Protein AF-A0A9J6FC33-F1 (afdb_monomer_lite)

Radius of gyration: 32.93 Å; chains: 1; bounding box: 58×42×87 Å

Structure (mmCIF, N/CA/C/O backbone):
data_AF-A0A9J6FC33-F1
#
_entry.id   AF-A0A9J6FC33-F1
#
loop_
_atom_site.group_PDB
_atom_site.id
_atom_site.type_symbol
_atom_site.label_atom_id
_atom_site.label_alt_id
_atom_site.label_comp_id
_atom_site.label_asym_id
_atom_site.label_entity_id
_atom_site.label_seq_id
_atom_site.pdbx_PDB_ins_code
_atom_site.Cartn_x
_atom_site.Cartn_y
_atom_site.Cartn_z
_atom_site.occupancy
_atom_site.B_iso_or_equiv
_atom_site.auth_seq_id
_atom_site.auth_comp_id
_atom_site.auth_asym_id
_atom_site.auth_atom_id
_atom_site.pdbx_PDB_model_num
ATOM 1 N N . MET A 1 1 ? -6.552 -9.414 15.069 1.00 91.81 1 MET A N 1
ATOM 2 C CA . MET A 1 1 ? -7.750 -8.694 15.568 1.00 91.81 1 MET A CA 1
ATOM 3 C C . MET A 1 1 ? -8.125 -9.303 16.892 1.00 91.81 1 MET A C 1
ATOM 5 O O . MET A 1 1 ? -8.209 -10.522 16.955 1.00 91.81 1 MET A O 1
ATOM 9 N N . TYR A 1 2 ? -8.410 -8.470 17.886 1.00 96.38 2 TYR A N 1
ATOM 10 C CA . TYR A 1 2 ? -8.709 -8.922 19.238 1.00 96.38 2 TYR A CA 1
ATOM 11 C C . TYR A 1 2 ? -10.091 -8.410 19.652 1.00 96.38 2 TYR A C 1
ATOM 13 O O . TYR A 1 2 ? -10.243 -7.235 19.987 1.00 96.38 2 TYR A O 1
ATOM 21 N N . PRO A 1 3 ? -11.141 -9.252 19.567 1.00 93.62 3 PRO A N 1
ATOM 22 C CA . PRO A 1 3 ? -12.520 -8.833 19.836 1.00 93.62 3 PRO A CA 1
ATOM 23 C C . PRO A 1 3 ? -12.794 -8.379 21.278 1.00 93.62 3 PRO A C 1
ATOM 25 O O . PRO A 1 3 ? -13.845 -7.794 21.535 1.00 93.62 3 PRO A O 1
ATOM 28 N N . LYS A 1 4 ? -11.905 -8.697 22.223 1.00 95.69 4 LYS A N 1
ATOM 29 C CA . LYS A 1 4 ? -12.030 -8.402 23.661 1.00 95.69 4 LYS A CA 1
ATOM 30 C C . LYS A 1 4 ? -10.857 -7.556 24.178 1.00 95.69 4 LYS A C 1
ATOM 32 O O . LYS A 1 4 ? -10.485 -7.690 25.337 1.00 95.69 4 LYS A O 1
ATOM 37 N N . GLY A 1 5 ? -10.266 -6.747 23.304 1.00 96.69 5 GLY A N 1
ATOM 38 C CA . GLY A 1 5 ? -9.029 -6.029 23.588 1.00 96.69 5 GLY A CA 1
ATOM 39 C C . GLY A 1 5 ? -7.797 -6.927 23.490 1.00 96.69 5 GLY A C 1
ATOM 40 O O . GLY A 1 5 ? -7.909 -8.152 23.553 1.00 96.69 5 GLY A O 1
ATOM 41 N N . GLU A 1 6 ? -6.635 -6.305 23.316 1.00 96.94 6 GLU A N 1
ATOM 42 C CA . GLU A 1 6 ? -5.325 -6.963 23.414 1.00 96.94 6 GLU A CA 1
ATOM 43 C C . GLU A 1 6 ? -4.855 -7.057 24.871 1.00 96.94 6 GLU A C 1
ATOM 45 O O . GLU A 1 6 ? -4.233 -8.032 25.281 1.00 96.94 6 GLU A O 1
ATOM 50 N N . ALA A 1 7 ? -5.191 -6.049 25.675 1.00 96.62 7 ALA A N 1
ATOM 51 C CA . ALA A 1 7 ? -4.743 -5.912 27.050 1.00 96.62 7 ALA A CA 1
ATOM 52 C C . ALA A 1 7 ? -5.887 -5.474 27.974 1.00 96.62 7 ALA A C 1
ATOM 54 O O . ALA A 1 7 ? -6.977 -5.090 27.544 1.00 96.62 7 ALA A O 1
ATOM 55 N N . GLN A 1 8 ? -5.634 -5.524 29.283 1.00 97.00 8 GLN A N 1
ATOM 56 C CA . GLN A 1 8 ? -6.636 -5.209 30.305 1.00 97.00 8 GLN A CA 1
ATOM 57 C C . GLN A 1 8 ? -7.206 -3.789 30.171 1.00 97.00 8 GLN A C 1
ATOM 59 O O . GLN A 1 8 ? -8.377 -3.555 30.470 1.00 97.00 8 GLN A O 1
ATOM 64 N N . ASP A 1 9 ? -6.394 -2.841 29.714 1.00 97.44 9 ASP A N 1
ATOM 65 C CA . ASP A 1 9 ? -6.778 -1.444 29.519 1.00 97.44 9 ASP A CA 1
ATOM 66 C C . ASP A 1 9 ? -7.660 -1.226 28.273 1.00 97.44 9 ASP A C 1
ATOM 68 O O . ASP A 1 9 ? -8.330 -0.196 28.165 1.00 97.44 9 ASP A O 1
ATOM 72 N N . SER A 1 10 ? -7.670 -2.186 27.344 1.00 97.62 10 SER A N 1
ATOM 73 C CA . SER A 1 10 ? -8.429 -2.197 26.090 1.00 97.62 10 SER A CA 1
ATOM 74 C C . SER A 1 10 ? -9.550 -3.243 26.080 1.00 97.62 10 SER A C 1
ATOM 76 O O . SER A 1 10 ? -10.209 -3.411 25.057 1.00 97.62 10 SER A O 1
ATOM 78 N N . LYS A 1 11 ? -9.841 -3.886 27.220 1.00 96.94 11 LYS A N 1
ATOM 79 C CA . LYS A 1 11 ? -10.859 -4.948 27.373 1.00 96.94 11 LYS A CA 1
ATOM 80 C C . LYS A 1 11 ? -12.259 -4.583 26.851 1.00 96.94 11 LYS A C 1
ATOM 82 O O . LYS A 1 11 ? -12.992 -5.440 26.359 1.00 96.94 11 LYS A O 1
ATOM 87 N N . ASP A 1 12 ? -12.619 -3.302 26.943 1.00 97.19 12 ASP A N 1
ATOM 88 C CA . ASP A 1 12 ? -13.923 -2.765 26.530 1.00 97.19 12 ASP A CA 1
ATOM 89 C C . ASP A 1 12 ? -13.935 -2.338 25.049 1.00 97.19 12 ASP A C 1
ATOM 91 O O . ASP A 1 12 ? -14.931 -1.836 24.527 1.00 97.19 12 ASP A O 1
ATOM 95 N N . PHE A 1 13 ? -12.831 -2.572 24.340 1.00 96.38 13 PHE A N 1
ATOM 96 C CA . PHE A 1 13 ? -12.625 -2.231 22.942 1.00 96.38 13 PHE A CA 1
ATOM 97 C C . PHE A 1 13 ? -12.332 -3.485 22.116 1.00 96.38 13 PHE A C 1
ATOM 99 O O . PHE A 1 13 ? -11.980 -4.550 22.615 1.00 96.38 13 PHE A O 1
ATOM 106 N N . VAL A 1 14 ? -12.502 -3.363 20.807 1.00 95.06 14 VAL A N 1
ATOM 107 C CA . VAL A 1 14 ? -11.893 -4.274 19.846 1.00 95.06 14 VAL A CA 1
ATOM 108 C C . VAL A 1 14 ? -10.566 -3.663 19.424 1.00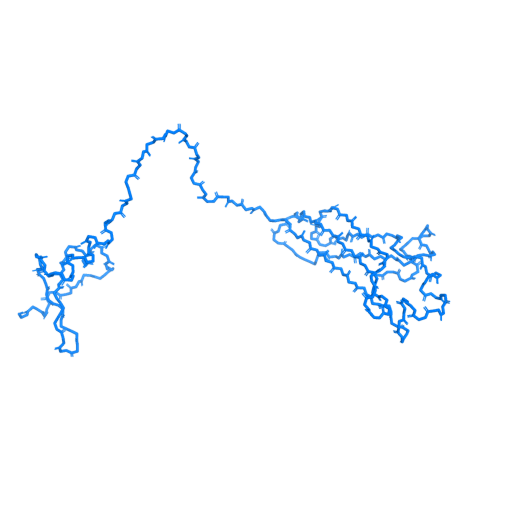 95.06 14 VAL A C 1
ATOM 110 O O . VAL A 1 14 ? -10.560 -2.517 18.978 1.00 95.06 14 VAL A O 1
ATOM 113 N N . SER A 1 15 ? -9.480 -4.430 19.488 1.00 97.38 15 SER A N 1
ATOM 114 C CA . SER A 1 15 ? -8.168 -4.016 18.977 1.00 97.38 15 SER A CA 1
ATOM 115 C C . SER A 1 15 ? -7.957 -4.526 17.553 1.00 97.38 15 SER A C 1
ATOM 117 O O . SER A 1 15 ? -8.397 -5.627 17.175 1.00 97.38 15 SER A O 1
ATOM 119 N N . LEU A 1 16 ? -7.290 -3.723 16.730 1.00 96.69 16 LEU A N 1
ATOM 120 C CA . LEU A 1 16 ? -7.054 -4.023 15.322 1.00 96.69 16 LEU A CA 1
ATOM 121 C C . LEU A 1 16 ? -5.625 -3.666 14.942 1.00 96.69 16 LEU A C 1
ATOM 123 O O . LEU A 1 16 ? -5.234 -2.515 15.082 1.00 96.69 16 LEU A O 1
ATOM 127 N N . TYR A 1 17 ? -4.910 -4.638 14.381 1.00 96.38 17 TYR A N 1
ATOM 128 C CA . TYR A 1 17 ? -3.554 -4.474 13.876 1.00 96.38 17 TYR A CA 1
ATOM 129 C C . TYR A 1 17 ? -3.441 -5.103 12.497 1.00 96.38 17 TYR A C 1
ATOM 131 O O . TYR A 1 17 ? -4.126 -6.089 12.200 1.00 96.38 17 TYR A O 1
ATOM 139 N N . LEU A 1 18 ? -2.563 -4.530 11.686 1.00 94.94 18 LEU A N 1
ATOM 140 C CA . LEU A 1 18 ? -2.058 -5.120 10.463 1.00 94.94 18 LEU A CA 1
ATOM 141 C C . LEU A 1 18 ? -0.655 -5.664 10.742 1.00 94.94 18 LEU A C 1
ATOM 143 O O . LEU A 1 18 ? 0.136 -5.005 11.414 1.00 94.94 18 LEU A O 1
ATOM 147 N N . VAL A 1 19 ? -0.366 -6.858 10.231 1.00 94.75 19 VAL A N 1
ATOM 148 C CA . VAL A 1 19 ? 0.953 -7.489 10.331 1.00 94.75 19 VAL A CA 1
ATOM 149 C C . VAL A 1 19 ? 1.590 -7.481 8.951 1.00 94.75 19 VAL A C 1
ATOM 151 O O . VAL A 1 19 ? 0.962 -7.926 7.986 1.00 94.75 19 VAL A O 1
ATOM 154 N N . LEU A 1 20 ? 2.826 -6.997 8.852 1.00 94.75 20 LEU A N 1
ATOM 155 C CA . LEU A 1 20 ? 3.603 -7.125 7.625 1.00 94.75 20 LEU A CA 1
ATOM 156 C C . LEU A 1 20 ? 4.236 -8.518 7.591 1.00 94.75 20 LEU A C 1
ATOM 158 O O . LEU A 1 20 ? 5.175 -8.794 8.328 1.00 94.75 20 LEU A O 1
ATOM 162 N N . VAL A 1 21 ? 3.710 -9.407 6.748 1.00 94.38 21 VAL A N 1
ATOM 163 C CA . VAL A 1 21 ? 4.157 -10.812 6.685 1.00 94.38 21 VAL A CA 1
ATOM 164 C C . VAL A 1 21 ? 5.580 -10.939 6.131 1.00 94.38 21 VAL A C 1
ATOM 166 O O . VAL A 1 21 ? 6.346 -11.775 6.597 1.00 94.38 21 VAL A O 1
ATOM 169 N N . GLY A 1 22 ? 5.948 -10.099 5.165 1.00 90.62 22 GLY A N 1
ATOM 170 C CA . GLY A 1 22 ? 7.280 -10.083 4.571 1.00 90.62 22 GLY A CA 1
ATOM 171 C C . GLY A 1 22 ? 7.482 -8.858 3.686 1.00 90.62 22 GLY A C 1
ATOM 172 O O . GLY A 1 22 ? 6.515 -8.280 3.187 1.00 90.62 22 GLY A O 1
ATOM 173 N N . SER A 1 23 ? 8.737 -8.449 3.534 1.00 88.81 23 SER A N 1
ATOM 174 C CA . SER A 1 23 ? 9.179 -7.340 2.689 1.00 88.81 23 SER A CA 1
ATOM 175 C C . SER A 1 23 ? 10.680 -7.491 2.443 1.00 88.81 23 SER A C 1
ATOM 177 O O . SER A 1 23 ? 11.398 -7.938 3.334 1.00 88.81 23 SER A O 1
ATOM 179 N N . ASP A 1 24 ? 11.144 -7.090 1.259 1.00 89.44 24 ASP A N 1
ATOM 180 C CA . ASP A 1 24 ? 12.577 -7.026 0.928 1.00 89.44 24 ASP A CA 1
ATOM 181 C C . ASP A 1 24 ? 13.270 -5.808 1.568 1.00 89.44 24 ASP A C 1
ATOM 183 O O . ASP A 1 24 ? 14.487 -5.653 1.490 1.00 89.44 24 ASP A O 1
ATOM 187 N N . LYS A 1 25 ? 12.486 -4.918 2.185 1.00 88.12 25 LYS A N 1
ATOM 188 C CA . LYS A 1 25 ? 12.952 -3.781 2.982 1.00 88.12 25 LYS A CA 1
ATOM 189 C C . LYS A 1 25 ? 12.825 -4.084 4.473 1.00 88.12 25 LYS A C 1
ATOM 191 O O . LYS A 1 25 ? 11.786 -4.602 4.890 1.00 88.12 25 LYS A O 1
ATOM 196 N N . ASP A 1 26 ? 13.810 -3.641 5.256 1.00 90.94 26 ASP A N 1
ATOM 197 C CA . ASP A 1 26 ? 13.769 -3.623 6.733 1.00 90.94 26 ASP A CA 1
ATOM 198 C C . ASP A 1 26 ? 12.563 -2.819 7.256 1.00 90.94 26 ASP A C 1
ATOM 200 O O . ASP A 1 26 ? 11.916 -3.145 8.250 1.00 90.94 26 ASP A O 1
ATOM 204 N N . ASP A 1 27 ? 12.355 -1.719 6.542 1.00 93.12 27 ASP A N 1
ATOM 205 C CA . ASP A 1 27 ? 11.486 -0.572 6.699 1.00 93.12 27 ASP A CA 1
ATOM 206 C C . ASP A 1 27 ? 10.391 -0.328 5.657 1.00 93.12 27 ASP A C 1
ATOM 208 O O . ASP A 1 27 ? 10.742 -0.140 4.490 1.00 93.12 27 ASP A O 1
ATOM 212 N N . VAL A 1 28 ? 9.102 -0.239 6.002 1.00 94.00 28 VAL A N 1
ATOM 213 C CA . VAL A 1 28 ? 8.090 0.294 5.065 1.00 94.00 28 VAL A CA 1
ATOM 214 C C . VAL A 1 28 ? 7.339 1.476 5.685 1.00 94.00 28 VAL A C 1
ATOM 216 O O . VAL A 1 28 ? 6.295 1.283 6.325 1.00 94.00 28 VAL A O 1
ATOM 219 N N . PRO A 1 29 ? 7.828 2.719 5.494 1.00 95.19 29 PRO A N 1
ATOM 220 C CA . PRO A 1 29 ? 7.083 3.919 5.853 1.00 95.19 29 PRO A CA 1
ATOM 221 C C . PRO A 1 29 ? 5.734 3.915 5.138 1.00 95.19 29 PRO A C 1
ATOM 223 O O . PRO A 1 29 ? 5.666 3.699 3.929 1.00 95.19 29 PRO A O 1
ATOM 226 N N . SER A 1 30 ? 4.653 4.117 5.880 1.00 95.56 30 SER A N 1
ATOM 227 C CA . SER A 1 30 ? 3.298 4.007 5.353 1.00 95.56 30 SER A CA 1
ATOM 228 C C . SER A 1 30 ? 2.324 4.950 6.048 1.00 95.56 30 SER A C 1
ATOM 230 O O . SER A 1 30 ? 2.432 5.208 7.246 1.00 95.56 30 SER A O 1
ATOM 232 N N . GLU A 1 31 ? 1.305 5.383 5.315 1.00 96.94 31 GLU A N 1
ATOM 233 C CA . GLU A 1 31 ? 0.070 5.908 5.893 1.00 96.94 31 GLU A CA 1
ATOM 234 C C . GLU A 1 31 ? -0.925 4.749 6.030 1.00 96.94 31 GLU A C 1
ATOM 236 O O . GLU A 1 31 ? -1.251 4.062 5.055 1.00 96.94 31 GLU A O 1
ATOM 241 N N . PHE A 1 32 ? -1.397 4.506 7.249 1.00 96.38 32 PHE A N 1
ATOM 242 C CA . PHE A 1 32 ? -2.361 3.461 7.555 1.00 96.38 32 PHE A CA 1
ATOM 243 C C . PHE A 1 32 ? -3.670 4.071 8.032 1.00 96.38 32 PHE A C 1
ATOM 245 O O . PHE A 1 32 ? -3.724 4.732 9.066 1.00 96.38 32 PHE A O 1
ATOM 252 N N . LYS A 1 33 ? -4.745 3.787 7.301 1.00 97.00 33 LYS A N 1
ATOM 253 C CA . LYS A 1 33 ? -6.103 4.214 7.618 1.00 97.00 33 LYS A CA 1
ATOM 254 C C . LYS A 1 33 ? -7.000 3.005 7.773 1.00 97.00 33 LYS A C 1
ATOM 256 O O . LYS A 1 33 ? -7.007 2.136 6.904 1.00 97.00 33 LYS A O 1
ATOM 261 N N . CYS A 1 34 ? -7.833 2.969 8.802 1.00 96.44 34 CYS A N 1
ATOM 262 C CA . CYS A 1 34 ? -8.894 1.978 8.879 1.00 96.44 34 CYS A CA 1
ATOM 263 C C . CYS A 1 34 ? -10.218 2.564 9.369 1.00 96.44 34 CYS A C 1
ATOM 265 O O . CYS A 1 34 ? -10.257 3.491 10.175 1.00 96.44 34 CYS A O 1
ATOM 267 N N . VAL A 1 35 ? -11.314 2.031 8.829 1.00 94.81 35 VAL A N 1
ATOM 268 C CA . VAL A 1 35 ? -12.685 2.479 9.087 1.00 94.81 35 VAL A CA 1
ATOM 269 C C . VAL A 1 35 ? -13.603 1.286 9.329 1.00 94.81 35 VAL A C 1
ATOM 271 O O . VAL A 1 35 ? -13.356 0.180 8.838 1.00 94.81 35 VAL A O 1
ATOM 274 N N . VAL A 1 36 ? -14.702 1.523 10.039 1.00 93.56 36 VAL A N 1
ATOM 275 C CA . VAL A 1 36 ? -15.830 0.590 10.124 1.00 93.56 36 VAL A CA 1
ATOM 276 C C . VAL A 1 36 ? -16.876 0.979 9.088 1.00 93.56 36 VAL A C 1
ATOM 278 O O . VAL A 1 36 ? -17.276 2.144 9.007 1.00 93.56 36 VAL A O 1
ATOM 281 N N . LEU A 1 37 ? -17.305 -0.001 8.296 1.00 91.50 37 LEU A N 1
ATOM 282 C CA . LEU A 1 37 ? -18.393 0.136 7.339 1.00 91.50 37 LEU A CA 1
ATOM 283 C C . LEU A 1 3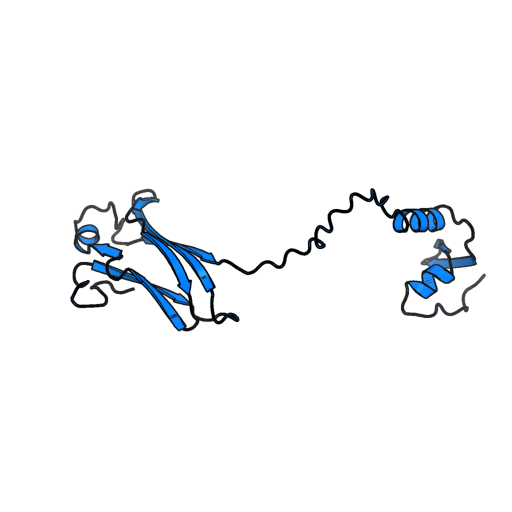7 ? -19.692 -0.316 7.999 1.00 91.50 37 LEU A C 1
ATOM 285 O O . LEU A 1 37 ? -19.841 -1.484 8.350 1.00 91.50 37 LEU A O 1
ATOM 289 N N . GLY A 1 38 ? -20.598 0.638 8.172 1.00 86.50 38 GLY A N 1
ATOM 290 C CA . GLY A 1 38 ? -21.958 0.403 8.622 1.00 86.50 38 GLY A CA 1
ATOM 291 C C . GLY A 1 38 ? -22.928 0.144 7.472 1.00 86.50 38 GLY A C 1
ATOM 292 O O . GLY A 1 38 ? -22.531 -0.105 6.330 1.00 86.50 38 GLY A O 1
ATOM 293 N N . GLU A 1 39 ? -24.216 0.257 7.778 1.00 84.94 39 GLU A N 1
ATOM 294 C CA . GLU A 1 39 ? -25.298 0.137 6.799 1.00 84.94 39 GLU A CA 1
ATOM 295 C C . GLU A 1 39 ? -25.128 1.122 5.625 1.00 84.94 39 GLU A C 1
ATOM 297 O O . GLU A 1 39 ? -24.608 2.233 5.788 1.00 84.94 39 GLU A O 1
ATOM 302 N N . ALA A 1 40 ? -25.508 0.685 4.420 1.00 83.19 40 ALA A N 1
ATOM 303 C CA . ALA A 1 40 ? -25.362 1.433 3.166 1.00 83.19 40 ALA A CA 1
ATOM 304 C C . ALA A 1 40 ? -23.928 1.941 2.872 1.00 83.19 40 ALA A C 1
ATOM 306 O O . ALA A 1 40 ? -23.734 2.884 2.108 1.00 83.19 40 ALA A O 1
ATOM 307 N N . GLY A 1 41 ? -22.901 1.330 3.479 1.00 83.00 41 GLY A N 1
ATOM 308 C CA . GLY A 1 41 ? -21.501 1.718 3.286 1.00 83.00 41 GLY A CA 1
ATOM 309 C C . GLY A 1 41 ? -21.082 2.975 4.055 1.00 83.00 41 GLY A C 1
ATOM 310 O O . GLY A 1 41 ? -20.003 3.520 3.800 1.00 83.00 41 GLY A O 1
ATOM 311 N N . ARG A 1 42 ? -21.896 3.439 5.012 1.00 87.19 42 ARG A N 1
ATOM 312 C CA . ARG A 1 42 ? -21.564 4.589 5.859 1.00 87.19 42 ARG A CA 1
ATOM 313 C C . ARG A 1 42 ? -20.278 4.316 6.641 1.00 87.19 42 ARG A C 1
ATOM 315 O O . ARG A 1 42 ? -20.196 3.374 7.427 1.00 87.19 42 ARG A O 1
ATOM 322 N N . LYS A 1 43 ? -19.273 5.170 6.450 1.00 91.12 43 LYS A N 1
ATOM 323 C CA . LYS A 1 43 ? -17.978 5.059 7.133 1.00 91.12 43 LYS A CA 1
ATOM 324 C C . LYS A 1 43 ? -18.059 5.673 8.526 1.00 91.12 43 LYS A C 1
ATOM 326 O O . LYS A 1 43 ? -18.521 6.799 8.687 1.00 91.12 43 LYS A O 1
ATOM 331 N N . THR A 1 44 ? -17.566 4.955 9.524 1.00 90.12 44 THR A N 1
ATOM 332 C CA . THR A 1 44 ? -17.419 5.437 10.901 1.00 90.12 44 THR A CA 1
ATOM 333 C C . THR A 1 44 ? -16.083 5.008 11.478 1.00 90.12 44 THR A C 1
ATOM 335 O O . THR A 1 44 ? -15.383 4.194 10.875 1.00 90.12 44 THR A O 1
ATOM 338 N N . ASN A 1 45 ? -15.746 5.541 12.657 1.00 91.69 45 ASN A N 1
ATOM 339 C CA . ASN A 1 45 ? -14.576 5.117 13.420 1.00 91.69 45 ASN A CA 1
ATOM 340 C C . ASN A 1 45 ? -13.300 5.143 12.562 1.00 91.69 45 ASN A C 1
ATOM 342 O O . ASN A 1 45 ? -12.625 4.132 12.365 1.00 91.69 45 ASN A O 1
ATOM 346 N N . VAL A 1 46 ? -13.068 6.307 11.959 1.00 94.75 46 VAL A N 1
ATOM 347 C CA . VAL A 1 46 ? -11.966 6.543 11.036 1.00 94.75 46 VAL A CA 1
ATOM 348 C C . VAL A 1 46 ? -10.722 6.827 11.859 1.00 94.75 46 VAL A C 1
ATOM 350 O O . VAL A 1 46 ? -10.636 7.881 12.482 1.00 94.75 46 VAL A O 1
ATOM 353 N N . LEU A 1 47 ? -9.782 5.888 11.862 1.00 96.69 47 LEU A N 1
ATOM 354 C CA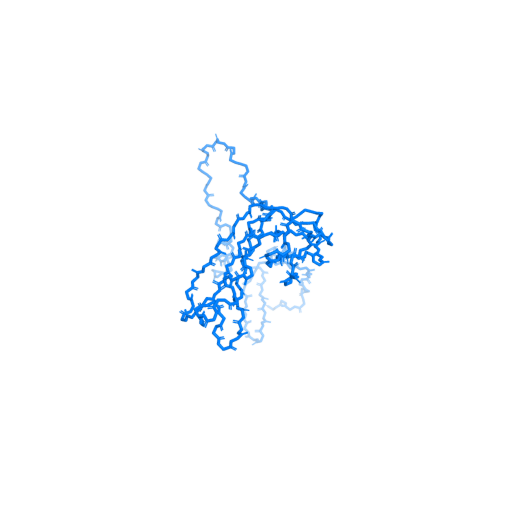 . LEU A 1 47 ? -8.467 6.070 12.462 1.00 96.69 47 LEU A CA 1
ATOM 355 C C . LEU A 1 47 ? -7.411 6.053 11.367 1.00 96.69 47 LEU A C 1
ATOM 357 O O . LEU A 1 47 ? -7.496 5.269 10.420 1.00 96.69 47 LEU A O 1
ATOM 361 N N . GLU A 1 48 ? -6.440 6.944 11.495 1.00 96.88 48 GLU A N 1
ATOM 362 C CA . GLU A 1 48 ? -5.374 7.145 10.526 1.00 96.88 48 GLU A CA 1
ATOM 363 C C . GLU A 1 48 ? -4.085 7.473 11.268 1.00 96.88 48 GLU A C 1
ATOM 365 O O . GLU A 1 48 ? -4.103 8.215 12.252 1.00 96.88 48 GLU A O 1
ATOM 370 N N . ALA 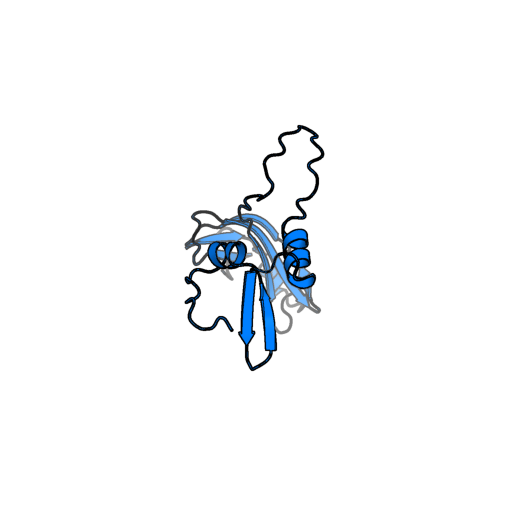A 1 49 ? -2.981 6.881 10.831 1.00 96.88 49 ALA A N 1
ATOM 371 C CA . ALA A 1 49 ? -1.672 7.115 11.407 1.00 96.88 49 ALA A CA 1
ATOM 372 C C . ALA A 1 49 ? -0.584 6.929 10.350 1.00 96.88 49 ALA A C 1
ATOM 374 O O . ALA A 1 49 ? -0.636 6.008 9.534 1.00 96.88 49 ALA A O 1
ATOM 375 N N . ASN A 1 50 ? 0.442 7.771 10.429 1.00 96.31 50 ASN A N 1
ATOM 376 C CA . ASN A 1 50 ? 1.715 7.480 9.789 1.00 96.31 50 ASN A CA 1
ATOM 377 C C . ASN A 1 50 ? 2.467 6.464 10.647 1.00 96.31 50 ASN A C 1
ATOM 379 O O . ASN A 1 50 ? 2.516 6.584 11.872 1.00 96.31 50 ASN A O 1
ATOM 383 N N . CYS A 1 51 ? 3.038 5.457 10.005 1.00 94.38 51 CYS A N 1
ATOM 384 C CA . CYS A 1 51 ? 3.694 4.344 10.668 1.00 94.38 51 CYS A CA 1
ATOM 385 C C . CYS A 1 51 ? 4.845 3.807 9.819 1.00 94.38 51 CYS A C 1
ATOM 387 O O . CYS A 1 51 ? 5.007 4.162 8.652 1.00 94.38 51 CYS A O 1
ATOM 389 N N . ARG A 1 52 ? 5.661 2.948 10.421 1.00 95.00 52 ARG A N 1
ATOM 390 C CA . ARG A 1 52 ? 6.659 2.141 9.721 1.00 95.00 52 ARG A CA 1
ATOM 391 C C . ARG A 1 52 ? 6.326 0.690 10.004 1.00 95.00 52 ARG A C 1
ATOM 393 O O . ARG A 1 52 ? 6.343 0.273 11.161 1.00 95.00 52 ARG A O 1
ATOM 400 N N . PHE A 1 53 ? 5.971 -0.053 8.965 1.00 95.12 53 PHE A N 1
ATOM 401 C CA . PHE A 1 53 ? 5.804 -1.493 9.083 1.00 95.12 53 PHE A CA 1
ATOM 402 C C . PHE A 1 53 ? 7.167 -2.162 8.957 1.00 95.12 53 PHE A C 1
ATOM 404 O O . PHE A 1 53 ? 7.902 -1.885 8.013 1.00 95.12 53 PHE A O 1
ATOM 411 N N . VAL A 1 54 ? 7.475 -3.051 9.896 1.00 94.81 54 VAL A N 1
ATOM 412 C CA . VAL A 1 54 ? 8.670 -3.903 9.865 1.00 94.81 54 VAL A CA 1
ATOM 413 C C . VAL A 1 54 ? 8.247 -5.349 9.594 1.00 94.81 54 VAL A C 1
ATOM 415 O O . VAL A 1 54 ? 7.172 -5.743 10.063 1.00 94.81 54 VAL A O 1
ATOM 418 N N . PRO A 1 55 ? 9.021 -6.151 8.840 1.00 94.81 55 PRO A N 1
ATOM 419 C CA . PRO A 1 55 ? 8.708 -7.560 8.609 1.00 94.81 55 PRO A CA 1
ATOM 420 C C . PRO A 1 55 ? 8.483 -8.322 9.923 1.00 94.81 55 PRO A C 1
ATOM 422 O O . PRO A 1 55 ? 9.268 -8.214 10.862 1.00 94.81 55 PRO A O 1
ATOM 425 N N . GLY A 1 56 ? 7.381 -9.068 10.014 1.00 93.62 56 GLY A N 1
ATOM 426 C CA . GLY A 1 56 ? 6.944 -9.767 11.227 1.00 93.62 56 GLY A CA 1
ATOM 427 C C . GLY A 1 56 ? 6.328 -8.868 12.308 1.00 93.62 56 GLY A C 1
ATOM 428 O O . GLY A 1 56 ? 5.755 -9.378 13.269 1.00 93.62 56 GLY A O 1
ATOM 429 N N . GLY A 1 57 ? 6.404 -7.543 12.159 1.00 93.88 57 GLY A N 1
ATOM 430 C CA . GLY A 1 57 ? 5.841 -6.570 13.087 1.00 93.88 57 GLY A CA 1
ATOM 431 C C . GLY A 1 57 ? 4.358 -6.295 12.853 1.00 93.88 57 GLY A C 1
ATOM 432 O O . GLY A 1 57 ? 3.830 -6.448 11.747 1.00 93.88 57 GLY A O 1
ATOM 433 N N . ALA A 1 58 ? 3.694 -5.835 13.914 1.00 94.62 58 ALA A N 1
ATOM 434 C CA . ALA A 1 58 ? 2.301 -5.415 13.899 1.00 94.62 58 ALA A CA 1
ATOM 435 C C . ALA A 1 58 ? 2.188 -3.913 14.188 1.00 94.62 58 ALA A C 1
ATOM 437 O O . ALA A 1 58 ? 2.849 -3.400 15.088 1.00 94.62 58 ALA A O 1
ATOM 438 N N . PHE A 1 59 ? 1.310 -3.218 13.467 1.00 96.62 59 PHE A N 1
ATOM 439 C CA . PHE A 1 59 ? 0.934 -1.838 13.775 1.00 96.62 59 PHE A CA 1
ATOM 440 C C . PHE A 1 59 ? -0.585 -1.686 13.731 1.00 96.62 59 PHE A C 1
ATOM 442 O O . PHE A 1 59 ? -1.262 -2.289 12.893 1.00 96.62 59 PHE A O 1
ATOM 449 N N . GLY A 1 60 ? -1.143 -0.904 14.653 1.00 96.50 60 GLY A N 1
ATOM 450 C CA . GLY A 1 60 ? -2.583 -0.811 14.824 1.00 96.50 60 GLY A CA 1
ATOM 451 C C . GLY A 1 60 ? -3.011 0.001 16.031 1.00 96.50 60 GLY A C 1
ATOM 452 O O . GLY A 1 60 ? -2.265 0.838 16.529 1.00 96.50 60 GLY A O 1
ATOM 453 N N . TRP A 1 61 ? -4.234 -0.255 16.483 1.00 97.38 61 TRP A N 1
ATOM 454 C CA . TRP A 1 61 ? -4.857 0.454 17.590 1.00 97.38 61 TRP A CA 1
ATOM 455 C C . TRP A 1 61 ? -5.404 -0.531 18.619 1.00 97.38 61 TRP A C 1
ATOM 457 O O . TRP A 1 61 ? -6.326 -1.303 18.327 1.00 97.38 61 TRP A O 1
ATOM 467 N N . ASP A 1 62 ? -4.897 -0.423 19.845 1.00 97.12 62 ASP A N 1
ATOM 468 C CA . ASP A 1 62 ? -5.374 -1.161 21.020 1.00 97.12 62 ASP A CA 1
ATOM 469 C C . ASP A 1 62 ? -6.857 -0.864 21.276 1.00 97.12 62 ASP A C 1
ATOM 471 O O . ASP A 1 62 ? -7.646 -1.744 21.611 1.00 97.12 62 ASP A O 1
ATOM 475 N N . LYS A 1 63 ? -7.270 0.383 21.041 1.00 97.19 63 LYS A N 1
ATOM 476 C CA . LYS A 1 63 ? -8.638 0.873 21.247 1.00 97.19 63 LYS A CA 1
ATOM 477 C C . LYS A 1 63 ? -9.264 1.301 19.923 1.00 97.19 63 LYS A C 1
ATOM 479 O O . LYS A 1 63 ? -9.652 2.453 19.767 1.00 97.19 63 LYS A O 1
ATOM 484 N N . PHE A 1 64 ? -9.339 0.382 18.952 1.00 96.00 64 PHE A N 1
ATOM 485 C CA . PHE A 1 64 ? -9.869 0.700 17.622 1.00 96.00 64 PHE A CA 1
ATOM 486 C C . PHE A 1 64 ? -11.340 1.130 17.692 1.00 96.00 64 PHE A C 1
ATOM 488 O O . PHE A 1 64 ? -11.657 2.213 17.227 1.00 96.00 64 PHE A O 1
ATOM 495 N N . ILE A 1 65 ? -12.238 0.337 18.287 1.00 94.00 65 ILE A N 1
ATOM 496 C CA . ILE A 1 65 ? -13.655 0.712 18.474 1.00 94.00 65 ILE A CA 1
ATOM 497 C C . ILE A 1 65 ? -14.187 0.144 19.791 1.00 94.00 65 ILE A C 1
ATOM 499 O O . ILE A 1 65 ? -13.845 -0.982 20.151 1.00 94.00 65 ILE A O 1
ATOM 503 N N . GLN A 1 66 ? -15.023 0.900 20.507 1.00 94.19 66 GLN A N 1
ATOM 504 C CA . GLN A 1 66 ? -15.708 0.400 21.704 1.00 94.19 66 GLN A CA 1
ATOM 505 C C . GLN A 1 66 ? -16.607 -0.790 21.360 1.00 94.19 66 GLN A C 1
ATOM 507 O O . GLN A 1 66 ? -17.316 -0.772 20.352 1.00 94.19 66 GLN A O 1
ATOM 512 N N . ARG A 1 67 ? -16.588 -1.819 22.209 1.00 92.62 67 ARG A N 1
ATOM 513 C CA . ARG A 1 67 ? -17.402 -3.028 22.031 1.00 92.62 67 ARG A CA 1
ATOM 514 C C . ARG A 1 67 ? -18.890 -2.740 22.143 1.00 92.62 67 ARG A C 1
ATOM 516 O O . ARG A 1 67 ? -19.642 -3.295 21.356 1.00 92.62 67 ARG A O 1
ATOM 523 N N . GLU A 1 68 ? -19.284 -1.877 23.075 1.00 90.69 68 GLU A N 1
ATOM 524 C CA . GLU A 1 68 ? -20.673 -1.439 23.261 1.00 90.69 68 GLU A CA 1
ATOM 525 C C . GLU A 1 68 ? -21.269 -0.960 21.931 1.00 90.69 68 GLU A C 1
ATOM 527 O O . GLU A 1 68 ? -22.203 -1.570 21.437 1.00 90.69 68 GLU A O 1
ATOM 532 N N . ARG A 1 69 ? -20.571 -0.076 21.208 1.00 88.44 69 ARG A N 1
ATOM 533 C CA . ARG A 1 69 ? -20.996 0.410 19.879 1.00 88.44 69 ARG A CA 1
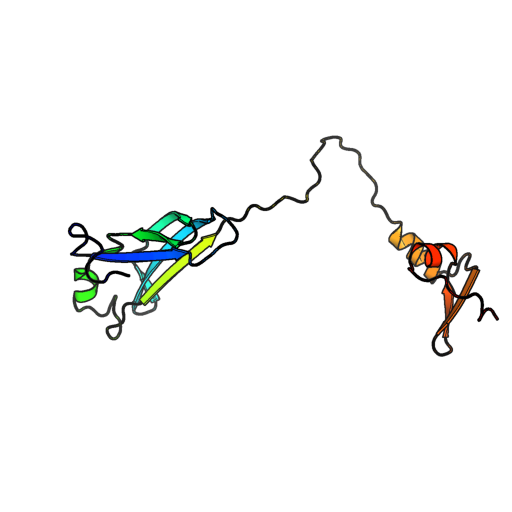ATOM 534 C C . ARG A 1 69 ? -21.251 -0.679 18.831 1.00 88.44 69 ARG A C 1
ATOM 536 O O . ARG A 1 69 ? -21.976 -0.442 17.874 1.00 88.44 69 ARG A O 1
ATOM 543 N N . ILE A 1 70 ? -20.608 -1.841 18.944 1.00 87.00 70 ILE A N 1
ATOM 544 C CA . ILE A 1 70 ? -20.834 -2.992 18.049 1.00 87.00 70 ILE A CA 1
ATOM 545 C C . ILE A 1 70 ? -22.053 -3.808 18.514 1.00 87.00 70 ILE A C 1
ATOM 547 O O . ILE A 1 70 ? -22.717 -4.448 17.700 1.00 87.00 70 ILE A O 1
ATOM 551 N N . LEU A 1 71 ? -22.303 -3.817 19.824 1.00 82.25 71 LEU A N 1
ATOM 552 C CA . LEU A 1 71 ? -23.284 -4.639 20.527 1.00 82.25 71 LEU A CA 1
ATOM 553 C C . LEU A 1 71 ? -24.603 -3.912 20.827 1.00 82.25 71 LEU A C 1
ATOM 555 O O . LEU A 1 71 ? -25.557 -4.588 21.197 1.00 82.25 71 LEU A O 1
ATOM 559 N N . ASP A 1 72 ? -24.676 -2.592 20.628 1.00 76.19 72 ASP A N 1
ATOM 560 C CA . ASP A 1 72 ? -25.820 -1.711 20.936 1.00 76.19 72 ASP A CA 1
ATOM 561 C C . ASP A 1 72 ? -27.134 -2.062 20.204 1.00 76.19 72 ASP A C 1
ATOM 563 O O . ASP A 1 72 ? -28.147 -1.383 20.365 1.00 76.19 72 ASP A O 1
ATOM 567 N N . GLY A 1 73 ? -27.159 -3.136 19.409 1.00 60.72 73 GLY A N 1
ATOM 568 C CA . GLY A 1 73 ? -28.373 -3.728 18.834 1.00 60.72 73 GLY A CA 1
ATOM 569 C C . GLY A 1 73 ? -28.994 -2.933 17.685 1.00 60.72 73 GLY A C 1
ATOM 570 O O . GLY A 1 73 ? -29.939 -3.391 17.052 1.00 60.72 73 GLY A O 1
ATOM 571 N N . ASN A 1 74 ? -28.455 -1.758 17.378 1.00 65.19 74 ASN A N 1
ATOM 572 C CA . ASN A 1 74 ? -28.761 -0.987 16.189 1.00 65.19 74 ASN A CA 1
ATOM 573 C C . ASN A 1 74 ? -27.856 -1.478 15.047 1.00 65.19 74 ASN A C 1
ATOM 575 O O . ASN A 1 74 ? -26.665 -1.169 15.019 1.00 65.19 74 ASN A O 1
ATOM 579 N N . ASP A 1 75 ? -28.434 -2.189 14.069 1.00 65.62 75 ASP A N 1
ATOM 580 C CA . ASP A 1 75 ? -27.784 -2.779 12.870 1.00 65.62 75 ASP A CA 1
ATOM 581 C C . ASP A 1 75 ? -26.892 -1.809 12.052 1.00 65.62 75 ASP A C 1
ATOM 583 O O . ASP A 1 75 ? -26.206 -2.194 11.108 1.00 65.62 75 ASP A O 1
ATOM 587 N N . SER A 1 76 ? -26.838 -0.538 12.445 1.00 79.88 76 SER A N 1
ATOM 588 C CA . SER A 1 76 ? -26.051 0.547 11.872 1.00 79.88 76 SER A CA 1
ATOM 589 C C . SER A 1 76 ? -24.551 0.272 11.693 1.00 79.88 76 SER A C 1
ATOM 591 O O . SER A 1 76 ? -23.952 0.891 10.809 1.00 79.88 76 SER A O 1
ATOM 593 N N . LEU A 1 77 ? -23.925 -0.584 12.515 1.00 84.62 77 LEU A N 1
ATOM 594 C CA . LEU A 1 77 ? -22.495 -0.954 12.434 1.00 84.62 77 LEU A CA 1
ATOM 595 C C . LEU A 1 77 ? -22.257 -2.443 12.169 1.00 84.62 77 LEU A C 1
ATOM 597 O O . LEU A 1 77 ? -21.171 -2.824 11.727 1.00 84.62 77 LEU A O 1
ATOM 601 N N . THR A 1 78 ? -23.268 -3.267 12.413 1.00 85.06 78 THR A N 1
ATOM 602 C CA . THR A 1 78 ? -23.247 -4.714 12.208 1.00 85.06 78 THR A CA 1
ATOM 603 C C . THR A 1 78 ? -24.444 -5.171 11.371 1.00 85.06 78 THR A C 1
ATOM 605 O O . THR A 1 78 ? -25.203 -6.021 11.834 1.00 85.06 78 THR A O 1
ATOM 608 N N . PRO A 1 79 ? -24.620 -4.682 10.123 1.00 80.94 79 PRO A N 1
ATOM 609 C CA . PRO A 1 79 ? -25.708 -5.153 9.272 1.00 80.94 79 PRO A CA 1
ATOM 610 C C . PRO A 1 79 ? -25.662 -6.678 9.155 1.00 80.94 79 PRO A C 1
ATOM 612 O O . PRO A 1 79 ? -24.620 -7.250 8.816 1.00 80.94 79 PRO A O 1
ATOM 615 N N . HIS A 1 80 ? -26.772 -7.344 9.475 1.00 81.69 80 HIS A N 1
ATOM 616 C CA . HIS A 1 80 ? -26.868 -8.810 9.509 1.00 81.69 80 HIS A CA 1
ATOM 617 C C . HIS A 1 80 ? -25.867 -9.483 10.471 1.00 81.69 80 HIS A C 1
ATOM 619 O O . HIS A 1 80 ? -25.363 -10.573 10.196 1.00 81.69 80 HIS A O 1
ATOM 625 N N . GLY A 1 81 ? -25.520 -8.823 11.581 1.00 82.44 81 GLY A N 1
ATOM 626 C CA . GLY A 1 81 ? -24.576 -9.334 12.579 1.00 82.44 81 GLY A CA 1
ATOM 627 C C . GLY A 1 81 ? -23.110 -9.338 12.127 1.00 82.44 81 GLY A C 1
ATOM 628 O O . GLY A 1 81 ? -22.260 -9.920 12.803 1.00 82.44 81 GLY A O 1
ATOM 629 N N . LYS A 1 82 ? -22.779 -8.698 10.996 1.00 87.06 82 LYS A N 1
ATOM 630 C CA . LYS A 1 82 ? -21.420 -8.675 10.441 1.00 87.06 82 LYS A CA 1
ATOM 631 C C . LYS A 1 82 ? -20.757 -7.316 10.628 1.00 87.06 82 LYS A C 1
ATOM 633 O O . LYS A 1 82 ? -21.134 -6.333 9.998 1.00 87.06 82 LYS A O 1
ATOM 638 N N . LEU A 1 83 ? -19.676 -7.282 11.405 1.00 89.00 83 LEU A N 1
ATOM 639 C CA . LEU A 1 83 ? -18.790 -6.121 11.460 1.00 89.00 83 LEU A CA 1
ATOM 640 C C . LEU A 1 83 ? -17.890 -6.094 10.219 1.00 89.00 83 LEU A C 1
ATOM 642 O O . LEU A 1 83 ? -17.026 -6.958 10.054 1.00 89.00 83 LEU A O 1
ATOM 646 N N . THR A 1 84 ? -18.050 -5.082 9.368 1.00 91.44 84 THR A N 1
ATOM 647 C CA . THR A 1 84 ? -17.210 -4.911 8.175 1.00 91.44 84 THR A CA 1
ATOM 648 C C . THR A 1 84 ? -16.188 -3.803 8.400 1.00 91.44 84 THR A C 1
ATOM 650 O O . THR A 1 84 ? -16.522 -2.706 8.846 1.00 91.44 84 THR A O 1
ATOM 653 N N . ARG A 1 85 ? -14.917 -4.078 8.089 1.00 91.81 85 ARG A N 1
ATOM 654 C CA . ARG A 1 85 ? -13.817 -3.116 8.228 1.00 91.81 85 ARG A CA 1
ATOM 655 C C . ARG A 1 85 ? -13.140 -2.894 6.894 1.00 91.81 85 ARG A C 1
ATOM 657 O O . ARG A 1 85 ? -12.945 -3.840 6.138 1.00 91.81 85 ARG A O 1
ATOM 664 N N . PHE A 1 86 ? -12.775 -1.650 6.628 1.00 94.31 86 PHE A N 1
ATOM 665 C CA . PHE A 1 86 ? -12.029 -1.282 5.438 1.00 94.31 86 PHE A CA 1
ATOM 666 C C . PHE A 1 86 ? -10.755 -0.574 5.861 1.00 94.31 86 PHE A C 1
ATOM 668 O O . PHE A 1 86 ? -10.807 0.488 6.481 1.00 94.31 86 PHE A O 1
ATOM 675 N N . CYS A 1 87 ? -9.622 -1.170 5.520 1.00 95.38 87 CYS A N 1
ATOM 676 C CA . CYS A 1 87 ? -8.321 -0.606 5.802 1.00 95.38 87 CYS A CA 1
ATOM 677 C C . CYS A 1 87 ? -7.610 -0.268 4.485 1.00 95.38 87 CYS A C 1
ATOM 679 O O . CYS A 1 87 ? -7.613 -1.065 3.549 1.00 95.38 87 CYS A O 1
ATOM 681 N N . LYS A 1 88 ? -6.998 0.914 4.422 1.00 95.94 88 LYS A N 1
ATOM 682 C CA . LYS A 1 88 ? -6.165 1.387 3.319 1.00 95.94 88 LYS A CA 1
ATOM 683 C C . LYS A 1 88 ? -4.750 1.598 3.847 1.00 95.94 88 LYS A C 1
ATOM 685 O O . LYS A 1 88 ? -4.571 2.235 4.881 1.00 95.94 88 LYS A O 1
ATOM 690 N N . VAL A 1 89 ? -3.770 1.077 3.120 1.00 95.62 89 VAL A N 1
ATOM 691 C CA . VAL A 1 89 ? -2.346 1.272 3.397 1.00 95.62 89 VAL A CA 1
ATOM 692 C C . VAL A 1 89 ? -1.733 1.929 2.170 1.00 95.62 89 VAL A C 1
ATOM 694 O O . VAL A 1 89 ? -1.909 1.436 1.056 1.00 95.62 89 VAL A O 1
ATOM 697 N N . LEU A 1 90 ? -1.054 3.052 2.365 1.00 95.44 90 LEU A N 1
ATOM 698 C CA . LEU A 1 90 ? -0.236 3.698 1.347 1.00 95.44 90 LEU A CA 1
ATOM 699 C C . LEU A 1 90 ? 1.220 3.530 1.760 1.00 95.44 90 LEU A C 1
ATOM 701 O O . LEU A 1 90 ? 1.654 4.167 2.713 1.00 95.44 90 LEU A O 1
ATOM 705 N N . ALA A 1 91 ? 1.946 2.654 1.071 1.00 92.75 91 ALA A N 1
ATOM 706 C CA . ALA A 1 91 ? 3.369 2.449 1.306 1.00 92.75 91 ALA A CA 1
ATOM 707 C C . ALA A 1 91 ? 4.186 3.471 0.510 1.00 92.75 91 ALA A C 1
ATOM 709 O O . ALA A 1 91 ? 3.979 3.639 -0.695 1.00 92.75 91 ALA A O 1
ATOM 710 N N . PHE A 1 92 ? 5.131 4.128 1.173 1.00 90.19 92 PHE A N 1
ATOM 711 C CA . PHE A 1 92 ? 6.085 5.018 0.531 1.00 90.19 92 PHE A CA 1
ATOM 712 C C . PHE A 1 92 ? 7.310 4.210 0.108 1.00 90.19 92 PHE A C 1
ATOM 714 O O . PHE A 1 92 ? 7.943 3.522 0.910 1.00 90.19 92 PHE A O 1
ATOM 721 N N . VAL A 1 93 ? 7.639 4.280 -1.177 1.00 80.69 93 VAL A N 1
ATOM 722 C CA . VAL A 1 93 ? 8.839 3.664 -1.740 1.00 80.69 93 VAL A CA 1
ATOM 723 C C . VAL A 1 93 ? 9.776 4.758 -2.217 1.00 80.69 93 VAL A C 1
ATOM 725 O O . VAL A 1 93 ? 9.337 5.713 -2.853 1.00 80.69 93 VAL A O 1
ATOM 728 N N . ASP A 1 94 ? 11.064 4.612 -1.916 1.00 72.19 94 ASP A N 1
ATOM 729 C CA . ASP A 1 94 ? 12.088 5.512 -2.434 1.00 72.19 94 ASP A CA 1
ATOM 730 C C . ASP A 1 94 ? 12.075 5.462 -3.961 1.00 72.19 94 ASP A C 1
ATOM 732 O O . ASP A 1 94 ? 12.373 4.436 -4.576 1.00 72.19 94 ASP A O 1
ATOM 736 N N . SER A 1 95 ? 11.692 6.572 -4.583 1.00 62.94 95 SER A N 1
ATOM 737 C CA . SER A 1 95 ? 11.826 6.759 -6.019 1.00 62.94 95 SER A CA 1
ATOM 738 C C . SER A 1 95 ? 13.141 7.472 -6.288 1.00 62.94 95 SER A C 1
ATOM 740 O O . SER A 1 95 ? 13.319 8.625 -5.889 1.00 62.94 95 SER A O 1
ATOM 742 N N . VAL A 1 96 ? 14.056 6.819 -6.999 1.00 61.25 96 VAL A N 1
ATOM 743 C CA . VAL A 1 96 ? 15.192 7.523 -7.595 1.00 61.25 96 VAL A CA 1
ATOM 744 C C . VAL A 1 96 ? 14.644 8.337 -8.764 1.00 61.25 96 VAL A C 1
ATOM 746 O O . VAL A 1 96 ? 14.165 7.768 -9.745 1.00 61.25 96 VAL A O 1
ATOM 749 N N . SER A 1 97 ? 14.681 9.667 -8.661 1.00 63.06 97 SER A N 1
ATOM 750 C CA . SER A 1 97 ? 14.396 10.520 -9.814 1.00 63.06 97 SER A CA 1
ATOM 751 C C . SER A 1 97 ? 15.466 10.268 -10.871 1.00 63.06 97 SER A C 1
ATOM 753 O O . SER A 1 97 ? 16.648 10.500 -10.628 1.00 63.06 97 SER A O 1
ATOM 755 N N . THR A 1 98 ? 15.066 9.798 -12.050 1.00 61.81 98 THR A N 1
ATOM 756 C CA . THR A 1 98 ? 15.964 9.614 -13.201 1.00 61.81 98 THR A CA 1
ATOM 757 C C . THR A 1 98 ? 16.262 10.926 -13.929 1.00 61.81 98 THR A C 1
ATOM 759 O O . THR A 1 98 ? 16.934 10.921 -14.959 1.00 61.81 98 THR A O 1
ATOM 762 N N . SER A 1 99 ? 15.779 12.063 -13.414 1.00 63.28 99 SER A N 1
ATOM 763 C CA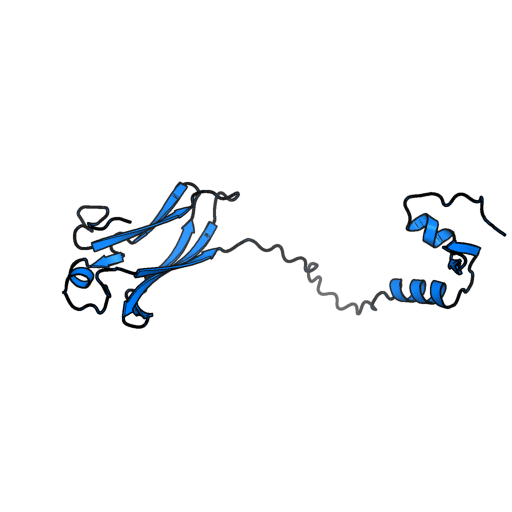 . SER A 1 99 ? 16.118 13.375 -13.955 1.00 63.28 99 SER A CA 1
ATOM 764 C C . SER A 1 99 ? 17.621 13.633 -13.784 1.00 63.28 99 SER A C 1
ATOM 766 O O . SER A 1 99 ? 18.110 13.542 -12.652 1.00 63.28 99 SER A O 1
ATOM 768 N N . PRO A 1 100 ? 18.351 14.004 -14.851 1.00 62.41 100 PRO A N 1
ATOM 769 C CA . PRO A 1 100 ? 19.721 14.483 -14.724 1.00 62.41 100 PRO A CA 1
ATOM 770 C C . PRO A 1 100 ? 19.804 15.597 -13.668 1.00 62.41 100 PRO A C 1
ATOM 772 O O . PRO A 1 100 ? 18.846 16.369 -13.539 1.00 62.41 100 PRO A O 1
ATOM 775 N N . PRO A 1 101 ? 20.913 15.713 -12.913 1.00 59.34 101 PRO A N 1
ATOM 776 C CA . PRO A 1 101 ? 21.092 16.835 -12.007 1.00 59.34 101 PRO A CA 1
ATOM 777 C C . PRO A 1 101 ? 20.915 18.130 -12.800 1.00 59.34 101 PRO A C 1
ATOM 779 O O . PRO A 1 101 ? 21.576 18.323 -13.821 1.00 59.34 101 PRO A O 1
ATOM 782 N N . ASN A 1 102 ? 20.006 18.995 -12.341 1.00 57.62 102 ASN A N 1
ATOM 783 C CA . ASN A 1 102 ? 19.815 20.344 -12.868 1.00 57.62 102 ASN A CA 1
ATOM 784 C C . ASN A 1 102 ? 21.083 21.162 -12.592 1.00 57.62 102 ASN A C 1
ATOM 786 O O . ASN A 1 102 ? 21.139 21.971 -11.668 1.00 57.62 102 ASN A O 1
ATOM 790 N N . VAL A 1 103 ? 22.133 20.937 -13.377 1.00 55.97 103 VAL A N 1
ATOM 791 C CA . VAL A 1 103 ? 23.235 21.878 -13.484 1.00 55.97 103 VAL A CA 1
ATOM 792 C C . VAL A 1 103 ? 22.669 23.035 -14.290 1.00 55.97 103 VAL A C 1
ATOM 794 O O . VAL A 1 103 ? 22.459 22.926 -15.495 1.00 55.97 103 VAL A O 1
ATOM 797 N N . ALA A 1 104 ? 22.331 24.111 -13.583 1.00 56.78 104 ALA A N 1
ATOM 798 C CA . ALA A 1 104 ? 21.765 25.340 -14.116 1.00 56.78 104 ALA A CA 1
ATOM 799 C C . ALA A 1 104 ? 22.776 26.087 -15.003 1.00 56.78 104 ALA A C 1
ATOM 801 O O . ALA A 1 104 ? 23.247 27.171 -14.672 1.00 56.78 104 ALA A O 1
ATOM 802 N N . ILE A 1 105 ? 23.108 25.506 -16.151 1.00 60.69 105 ILE A N 1
ATOM 803 C CA . ILE A 1 105 ? 23.668 26.219 -17.287 1.00 60.69 105 ILE A CA 1
ATOM 804 C C . ILE A 1 105 ? 22.607 26.092 -18.370 1.00 60.69 105 ILE A C 1
ATOM 806 O O . ILE A 1 105 ? 22.390 25.013 -18.916 1.00 60.69 105 ILE A O 1
ATOM 810 N N . ALA A 1 106 ? 21.903 27.190 -18.636 1.00 62.69 106 ALA A N 1
ATOM 811 C CA . ALA A 1 106 ? 20.912 27.289 -19.699 1.00 62.69 106 ALA A CA 1
ATOM 812 C C . ALA A 1 106 ? 21.607 27.259 -21.073 1.00 62.69 106 ALA A C 1
ATOM 814 O O . ALA A 1 106 ? 21.648 28.252 -21.794 1.00 62.69 106 ALA A O 1
ATOM 815 N N . VAL A 1 107 ? 22.205 26.122 -21.424 1.00 66.88 107 VAL A N 1
ATOM 816 C CA . VAL A 1 107 ? 22.610 25.829 -22.794 1.00 66.88 107 VAL A CA 1
ATOM 817 C C . VAL A 1 107 ? 21.387 25.242 -23.477 1.00 66.88 107 VAL A C 1
ATOM 819 O O . VAL A 1 107 ? 20.910 24.174 -23.099 1.00 66.88 107 VAL A O 1
ATOM 822 N N . ASN A 1 108 ? 20.863 25.947 -24.476 1.00 73.62 108 ASN A N 1
ATOM 823 C CA . ASN A 1 108 ? 19.847 25.387 -25.356 1.00 73.62 108 ASN A CA 1
ATOM 824 C C . ASN A 1 108 ? 20.512 24.307 -26.220 1.00 73.62 108 ASN A C 1
ATOM 826 O O . ASN A 1 108 ? 21.093 24.615 -27.260 1.00 73.62 108 ASN A O 1
ATOM 830 N N . VAL A 1 109 ? 20.510 23.061 -25.743 1.00 77.25 109 VAL A N 1
ATOM 831 C CA . VAL A 1 109 ? 21.024 21.916 -26.498 1.00 77.25 109 VAL A CA 1
ATOM 832 C C . VAL A 1 109 ? 19.971 21.551 -27.548 1.00 77.25 109 VAL A C 1
ATOM 834 O O . VAL A 1 109 ? 18.859 21.177 -27.168 1.00 77.25 109 VAL A O 1
ATOM 837 N N . PRO A 1 110 ? 20.279 21.651 -28.856 1.00 80.62 110 PRO A N 1
ATOM 838 C CA . PRO A 1 110 ? 19.356 21.217 -29.896 1.00 80.62 110 PRO A CA 1
ATOM 839 C C . PRO A 1 110 ? 19.006 19.743 -29.711 1.00 80.62 110 PRO A C 1
ATOM 841 O O . PRO A 1 110 ? 19.855 18.940 -29.314 1.00 80.62 110 PRO A O 1
ATOM 844 N N . GLN A 1 111 ? 17.766 19.369 -30.024 1.00 85.38 111 GLN A N 1
ATOM 845 C CA . GLN A 1 111 ? 17.392 17.960 -30.003 1.00 85.38 111 GLN A CA 1
ATOM 846 C C . GLN A 1 111 ? 18.247 17.162 -30.997 1.00 85.38 111 GLN A C 1
ATOM 848 O O . GLN A 1 111 ? 18.581 17.632 -32.087 1.00 85.38 111 GLN A O 1
ATOM 853 N N . CYS A 1 112 ? 18.637 15.954 -30.593 1.00 88.94 112 CYS A N 1
ATOM 854 C CA . CYS A 1 112 ? 19.395 15.047 -31.442 1.00 88.94 112 CYS A CA 1
ATOM 855 C C . CYS A 1 112 ? 18.440 14.346 -32.414 1.00 88.94 112 CYS A C 1
ATOM 857 O O . CYS A 1 112 ? 17.642 13.512 -31.993 1.00 88.94 112 CYS A O 1
ATOM 859 N N . HIS A 1 113 ? 18.561 14.648 -33.707 1.00 93.25 113 HIS A N 1
ATOM 860 C CA . HIS A 1 113 ? 17.739 14.058 -34.774 1.00 93.25 113 HIS A CA 1
ATOM 861 C C . HIS A 1 113 ? 18.438 12.888 -35.488 1.00 93.25 113 HIS A C 1
ATOM 863 O O . HIS A 1 113 ? 17.978 12.414 -36.520 1.00 93.25 113 HIS A O 1
ATOM 869 N N . LEU A 1 114 ? 19.528 12.355 -34.919 1.00 93.94 114 LEU A N 1
ATOM 870 C CA . LEU A 1 114 ? 20.347 11.314 -35.553 1.00 93.94 114 LEU A CA 1
ATOM 871 C C . LEU A 1 114 ? 19.539 10.065 -35.960 1.00 93.94 114 LEU A C 1
ATOM 873 O O . LEU A 1 114 ? 19.832 9.425 -36.968 1.00 93.94 114 LEU A O 1
ATOM 877 N N . SER A 1 115 ? 18.515 9.707 -35.179 1.00 94.25 115 SER A N 1
ATOM 878 C CA . SER A 1 115 ? 17.624 8.588 -35.514 1.00 94.25 115 SER A CA 1
ATOM 879 C C . SER A 1 115 ? 16.801 8.857 -36.778 1.00 94.25 115 SER A C 1
ATOM 881 O O . SER A 1 115 ? 16.594 7.945 -37.577 1.00 94.25 115 SER A O 1
ATOM 883 N N . GLU A 1 116 ? 16.331 10.090 -36.959 1.00 95.94 116 GLU A N 1
ATOM 884 C CA . GLU A 1 116 ? 15.564 10.509 -38.134 1.00 95.94 116 GLU A CA 1
ATOM 885 C C . GLU A 1 116 ? 16.472 10.577 -39.360 1.00 95.94 116 GLU A C 1
ATOM 887 O O . GLU A 1 116 ? 16.127 10.033 -40.408 1.00 95.94 116 GLU A O 1
ATOM 892 N N . ASP A 1 117 ? 17.679 11.126 -39.203 1.00 94.44 117 ASP A N 1
ATOM 893 C CA . ASP A 1 117 ? 18.689 11.195 -40.262 1.00 94.44 117 ASP A CA 1
ATOM 894 C C . ASP A 1 117 ? 19.030 9.802 -40.818 1.00 94.44 117 ASP A C 1
ATOM 896 O O . ASP A 1 117 ? 19.062 9.597 -42.037 1.00 94.44 117 ASP A O 1
ATOM 900 N N . PHE A 1 118 ? 19.220 8.802 -39.946 1.00 94.25 118 PHE A N 1
ATOM 901 C CA . PHE A 1 118 ? 19.429 7.417 -40.382 1.00 94.25 118 PHE A CA 1
ATOM 902 C C . PHE A 1 118 ? 18.192 6.810 -41.054 1.00 94.25 118 PHE A C 1
ATOM 904 O O . PHE A 1 118 ? 18.330 6.084 -42.043 1.00 94.25 118 PHE A O 1
ATOM 911 N N . GLY A 1 119 ? 16.989 7.131 -40.571 1.00 94.69 119 GLY A N 1
ATOM 912 C CA . GLY A 1 119 ? 15.740 6.737 -41.224 1.00 94.69 119 GLY A CA 1
ATOM 913 C C . GLY A 1 119 ? 15.628 7.302 -42.644 1.00 94.69 119 GLY A C 1
ATOM 914 O O . GLY A 1 119 ? 15.300 6.575 -43.585 1.00 94.69 119 GLY A O 1
ATOM 915 N N . HIS A 1 120 ? 15.984 8.574 -42.828 1.00 96.44 120 HIS A N 1
ATOM 916 C CA . HIS A 1 120 ? 16.004 9.231 -44.132 1.00 96.44 120 HIS A CA 1
ATOM 917 C C . HIS A 1 120 ? 17.052 8.640 -45.077 1.00 96.44 120 HIS A C 1
ATOM 919 O O . HIS A 1 120 ? 16.763 8.461 -46.264 1.00 96.44 120 HIS A O 1
ATOM 925 N N . LEU A 1 121 ? 18.246 8.296 -44.587 1.00 95.19 121 LEU A N 1
ATOM 926 C CA . LEU A 1 121 ? 19.263 7.613 -45.392 1.00 95.19 121 LEU A CA 1
ATOM 927 C C . LEU A 1 121 ? 18.757 6.266 -45.917 1.00 95.19 121 LEU A C 1
ATOM 929 O O . LEU A 1 121 ? 18.919 5.979 -47.104 1.00 95.19 121 LEU A O 1
ATOM 933 N N . LEU A 1 122 ? 18.096 5.474 -45.067 1.00 95.00 122 LEU A N 1
ATOM 934 C CA . LEU A 1 122 ? 17.506 4.194 -45.460 1.00 95.00 122 LEU A CA 1
ATOM 935 C C . LEU A 1 122 ? 16.390 4.380 -46.501 1.00 95.00 122 LEU A C 1
ATOM 937 O O . LEU A 1 122 ? 16.418 3.755 -47.560 1.00 95.00 122 LEU A O 1
ATOM 941 N N . ALA A 1 123 ? 15.434 5.276 -46.237 1.00 96.25 123 ALA A N 1
ATOM 942 C CA . ALA A 1 123 ? 14.283 5.502 -47.114 1.00 96.25 123 ALA A CA 1
ATOM 943 C C . ALA A 1 123 ? 14.680 6.078 -48.484 1.00 96.25 123 ALA A C 1
ATOM 945 O O . ALA A 1 123 ? 14.155 5.661 -49.517 1.00 96.25 123 ALA A O 1
ATOM 946 N N . SER A 1 124 ? 15.628 7.020 -48.501 1.00 96.38 124 SER A N 1
ATOM 947 C CA . SER A 1 124 ? 16.104 7.667 -49.729 1.00 96.38 124 SER A CA 1
ATOM 948 C C . SER A 1 124 ? 17.077 6.813 -50.540 1.00 96.38 124 SER A C 1
ATOM 950 O O . SER A 1 124 ? 17.368 7.159 -51.685 1.00 96.38 124 SER A O 1
ATOM 952 N N . ARG A 1 125 ? 17.595 5.716 -49.964 1.00 95.25 125 ARG A N 1
ATOM 953 C CA . ARG A 1 125 ? 18.599 4.819 -50.570 1.00 95.25 125 ARG A CA 1
ATOM 954 C C . ARG A 1 125 ? 19.917 5.514 -50.929 1.00 95.25 125 ARG A C 1
ATOM 956 O O . ARG A 1 125 ? 20.747 4.959 -51.649 1.00 95.25 125 ARG A O 1
ATOM 963 N N . ARG A 1 126 ? 20.133 6.741 -50.446 1.00 95.00 126 ARG A N 1
ATOM 964 C CA . ARG A 1 126 ? 21.347 7.506 -50.740 1.00 95.00 126 ARG A CA 1
ATOM 965 C C . ARG A 1 126 ? 22.544 6.792 -50.132 1.00 95.00 126 ARG A C 1
ATOM 967 O O . ARG A 1 126 ? 22.527 6.456 -48.951 1.00 95.00 126 ARG A O 1
ATOM 974 N N . PHE A 1 127 ? 23.579 6.596 -50.945 1.00 94.88 127 PHE A N 1
ATOM 975 C CA . PHE A 1 127 ? 24.831 5.950 -50.541 1.00 94.88 127 PHE A CA 1
ATOM 976 C C . PHE A 1 127 ? 24.676 4.496 -50.064 1.00 94.88 127 PHE A C 1
ATOM 978 O O . PHE A 1 127 ? 25.538 4.007 -49.338 1.00 94.88 127 PHE A O 1
ATOM 985 N N . SER A 1 128 ? 23.600 3.799 -50.454 1.00 95.31 128 SER A N 1
ATOM 986 C CA . SER A 1 128 ? 23.475 2.370 -50.162 1.00 95.31 128 SER A CA 1
ATOM 987 C C . SER A 1 128 ? 24.585 1.584 -50.860 1.00 95.31 128 SER A C 1
ATOM 989 O O . SER A 1 128 ? 24.777 1.735 -52.067 1.00 95.31 128 SER A O 1
ATOM 991 N N . ASP A 1 129 ? 25.269 0.720 -50.124 1.00 94.81 129 ASP A N 1
ATOM 992 C CA . ASP A 1 129 ? 26.398 -0.097 -50.586 1.00 94.81 129 ASP A CA 1
ATOM 993 C C . ASP A 1 129 ? 26.136 -1.610 -50.429 1.00 94.81 129 ASP A C 1
ATOM 995 O O . ASP A 1 129 ? 27.020 -2.440 -50.679 1.00 94.81 129 ASP A O 1
ATOM 999 N N . VAL A 1 130 ? 24.913 -1.973 -50.023 1.00 92.00 130 VAL A N 1
ATOM 1000 C CA . VAL A 1 130 ? 24.398 -3.343 -49.947 1.00 92.00 130 VAL A CA 1
ATOM 1001 C C . VAL A 1 130 ? 22.900 -3.386 -50.261 1.00 92.00 130 VAL A C 1
ATOM 1003 O O . VAL A 1 130 ? 22.159 -2.449 -49.959 1.00 92.00 130 VAL A O 1
ATOM 1006 N N . ILE A 1 131 ? 22.457 -4.498 -50.848 1.00 94.19 131 ILE A N 1
ATOM 1007 C CA . ILE A 1 131 ? 21.046 -4.827 -51.057 1.00 94.19 131 ILE A CA 1
ATOM 1008 C C . ILE A 1 131 ? 20.749 -6.124 -50.303 1.00 94.19 131 ILE A C 1
ATOM 1010 O O . ILE A 1 131 ? 21.482 -7.104 -50.425 1.00 94.19 131 ILE A O 1
ATOM 1014 N N . LEU A 1 132 ? 19.687 -6.117 -49.502 1.00 90.19 132 LEU A N 1
ATOM 1015 C CA . LEU A 1 132 ? 19.170 -7.283 -48.799 1.00 90.19 132 LEU A CA 1
ATOM 1016 C C . LEU A 1 132 ? 17.918 -7.768 -49.527 1.00 90.19 132 LEU A C 1
ATOM 1018 O O . LEU A 1 132 ? 16.910 -7.063 -49.552 1.00 90.19 132 LEU A O 1
ATOM 1022 N N . THR A 1 133 ? 17.969 -8.971 -50.091 1.00 92.44 133 THR A N 1
ATOM 1023 C CA . THR A 1 133 ? 16.797 -9.597 -50.712 1.00 92.44 133 THR A CA 1
ATOM 1024 C C . THR A 1 133 ? 16.079 -10.472 -49.690 1.00 92.44 133 THR A C 1
ATOM 1026 O O . THR A 1 133 ? 16.601 -11.507 -49.270 1.00 92.44 133 THR A O 1
ATOM 1029 N N . VAL A 1 134 ? 14.868 -10.077 -49.305 1.00 87.56 134 VAL A N 1
ATOM 1030 C CA . VAL A 1 134 ? 14.014 -10.802 -48.354 1.00 87.56 134 VAL A CA 1
ATOM 1031 C C . VAL A 1 134 ? 12.729 -11.191 -49.068 1.00 87.56 134 VAL A C 1
ATOM 1033 O O . VAL A 1 134 ? 11.997 -10.324 -49.534 1.00 87.56 134 VAL A O 1
ATOM 1036 N N . GLU A 1 135 ? 12.476 -12.495 -49.200 1.00 91.50 135 GLU A N 1
ATOM 1037 C CA . GLU A 1 135 ? 11.269 -13.028 -49.861 1.00 91.50 135 GLU A CA 1
ATOM 1038 C C . GLU A 1 135 ? 11.011 -12.428 -51.260 1.00 91.50 135 GLU A C 1
ATOM 1040 O O . GLU A 1 135 ? 9.879 -12.158 -51.654 1.00 91.50 135 GLU A O 1
ATOM 1045 N N . GLY A 1 136 ? 12.084 -12.185 -52.020 1.00 89.00 136 GLY A N 1
ATOM 1046 C CA . GLY A 1 136 ? 12.005 -11.609 -53.367 1.00 89.00 136 GLY A CA 1
ATOM 1047 C C . GLY A 1 136 ? 11.813 -10.089 -53.413 1.00 89.00 136 GLY A C 1
ATOM 1048 O O . GLY A 1 136 ? 11.596 -9.546 -54.493 1.00 89.00 136 GLY A O 1
ATOM 1049 N N . LYS A 1 137 ? 11.902 -9.392 -52.274 1.00 92.00 137 LYS A N 1
ATOM 1050 C CA . LYS A 1 137 ? 11.920 -7.926 -52.198 1.00 92.00 137 LYS A CA 1
ATOM 1051 C C . LYS A 1 137 ? 13.319 -7.424 -51.879 1.00 92.00 137 LYS A C 1
ATOM 1053 O O . LYS A 1 137 ? 13.935 -7.893 -50.925 1.00 92.00 137 LYS A O 1
ATOM 1058 N N . ASP A 1 138 ? 13.765 -6.423 -52.627 1.00 94.12 138 ASP A N 1
ATOM 1059 C CA . ASP A 1 138 ? 15.082 -5.819 -52.451 1.00 94.12 138 ASP A CA 1
ATOM 1060 C C . ASP A 1 138 ? 15.023 -4.585 -51.547 1.00 94.12 138 ASP A C 1
ATOM 1062 O O . ASP A 1 138 ? 14.248 -3.650 -51.770 1.00 94.12 138 ASP A O 1
ATOM 1066 N N . ILE A 1 139 ? 15.878 -4.580 -50.524 1.00 92.94 139 ILE A N 1
ATOM 1067 C CA . ILE A 1 139 ? 16.029 -3.494 -49.557 1.00 92.94 139 ILE A CA 1
ATOM 1068 C C . ILE A 1 139 ? 17.449 -2.945 -49.661 1.00 92.94 139 ILE A C 1
ATOM 1070 O O . ILE A 1 139 ? 18.416 -3.621 -49.321 1.00 92.94 139 ILE A O 1
ATOM 1074 N N . HIS A 1 140 ? 17.577 -1.697 -50.100 1.00 95.25 140 HIS A N 1
ATOM 1075 C CA . HIS A 1 140 ? 18.851 -0.982 -50.109 1.00 95.25 140 HIS A CA 1
ATOM 1076 C C . HIS A 1 140 ? 19.222 -0.554 -48.689 1.00 95.25 140 HIS A C 1
ATOM 1078 O O . HIS A 1 140 ? 18.393 0.026 -47.991 1.00 95.25 140 HIS A O 1
ATOM 1084 N N . ALA A 1 141 ? 20.458 -0.810 -48.270 1.00 94.00 141 ALA A N 1
ATOM 1085 C CA . ALA A 1 141 ? 20.935 -0.489 -46.930 1.00 94.00 141 ALA A CA 1
ATOM 1086 C C . ALA A 1 141 ? 22.426 -0.109 -46.932 1.00 94.00 141 ALA A C 1
ATOM 1088 O O . ALA A 1 141 ? 23.056 -0.007 -47.988 1.00 94.00 141 ALA A O 1
ATOM 1089 N N . HIS A 1 142 ? 22.979 0.115 -45.737 1.00 94.44 142 HIS A N 1
ATOM 1090 C CA . HIS A 1 142 ? 24.343 0.604 -45.533 1.00 94.44 142 HIS A CA 1
ATOM 1091 C C . HIS A 1 142 ? 25.133 -0.365 -44.649 1.00 94.44 142 HIS A C 1
ATOM 1093 O O . HIS A 1 142 ? 24.768 -0.602 -43.492 1.00 94.44 142 HIS A O 1
ATOM 1099 N N . LYS A 1 143 ? 26.227 -0.929 -45.169 1.00 91.44 143 LYS A N 1
ATOM 1100 C CA . LYS A 1 143 ? 27.049 -1.944 -44.489 1.00 91.44 143 LYS A CA 1
ATOM 1101 C C . LYS A 1 143 ? 27.588 -1.450 -43.159 1.00 91.44 143 LYS A C 1
ATOM 1103 O O . LYS A 1 143 ? 27.610 -2.216 -42.200 1.00 91.44 143 LYS A O 1
ATOM 1108 N N . ASN A 1 144 ? 28.011 -0.190 -43.091 1.00 92.12 144 ASN A N 1
ATOM 1109 C CA . ASN A 1 144 ? 28.544 0.414 -41.871 1.00 92.12 144 ASN A CA 1
ATOM 1110 C C . ASN A 1 144 ? 27.487 0.486 -40.754 1.00 92.12 144 ASN A C 1
ATOM 1112 O O . ASN A 1 144 ? 27.774 0.099 -39.625 1.00 92.12 144 ASN A O 1
ATOM 1116 N N . ILE A 1 145 ? 26.259 0.908 -41.070 1.00 92.69 145 ILE A N 1
ATOM 1117 C CA . ILE A 1 145 ? 25.152 0.990 -40.109 1.00 92.69 145 ILE A CA 1
ATOM 1118 C C . ILE A 1 145 ? 24.753 -0.416 -39.657 1.00 92.69 145 ILE A C 1
ATOM 1120 O O . ILE A 1 145 ? 24.635 -0.660 -38.457 1.00 92.69 145 ILE A O 1
ATOM 1124 N N . LEU A 1 146 ? 24.595 -1.355 -40.595 1.00 91.19 146 LEU A N 1
ATOM 1125 C CA . LEU A 1 146 ? 24.241 -2.740 -40.276 1.00 91.19 146 LEU A CA 1
ATOM 1126 C C . LEU A 1 146 ? 25.312 -3.410 -39.408 1.00 91.19 146 LEU A C 1
ATOM 1128 O O . LEU A 1 146 ? 24.978 -3.989 -38.379 1.00 91.19 146 LEU A O 1
ATOM 1132 N N . SER A 1 147 ? 26.591 -3.263 -39.757 1.00 88.31 147 SER A N 1
ATOM 1133 C CA . SER A 1 147 ? 27.709 -3.821 -38.979 1.00 88.31 147 SER A CA 1
ATOM 1134 C C . SER A 1 147 ? 27.795 -3.230 -37.571 1.00 88.31 147 SER A C 1
ATOM 1136 O O . SER A 1 147 ? 28.147 -3.933 -36.633 1.00 88.31 147 SER A O 1
ATOM 1138 N N . ALA A 1 148 ? 27.460 -1.948 -37.404 1.00 90.50 148 ALA A N 1
ATOM 1139 C CA . ALA A 1 148 ? 27.477 -1.294 -36.097 1.00 90.50 148 ALA A CA 1
ATOM 1140 C C . ALA A 1 148 ? 26.264 -1.648 -35.218 1.00 90.50 148 ALA A C 1
ATOM 1142 O O . ALA A 1 148 ? 26.334 -1.534 -33.996 1.00 90.50 148 ALA A O 1
ATOM 1143 N N . ARG A 1 149 ? 25.128 -2.019 -35.822 1.00 88.75 149 ARG A N 1
ATOM 1144 C CA . ARG A 1 149 ? 23.839 -2.192 -35.126 1.00 88.75 149 ARG A CA 1
ATOM 1145 C C . ARG A 1 149 ? 23.346 -3.633 -35.058 1.00 88.75 149 ARG A C 1
ATOM 1147 O O . ARG A 1 149 ? 22.320 -3.874 -34.427 1.00 88.75 149 ARG A O 1
ATOM 1154 N N . THR A 1 150 ? 24.047 -4.577 -35.679 1.00 81.50 150 THR A N 1
ATOM 1155 C CA . THR A 1 150 ? 23.686 -5.997 -35.652 1.00 81.50 150 THR A CA 1
ATOM 1156 C C . THR A 1 150 ? 24.834 -6.836 -35.084 1.00 81.50 150 THR A C 1
ATOM 1158 O O . THR A 1 150 ? 25.994 -6.566 -35.381 1.00 81.50 150 THR A O 1
ATOM 1161 N N . PRO A 1 151 ? 24.542 -7.855 -34.255 1.00 71.12 151 PRO A N 1
ATOM 1162 C CA . PRO A 1 151 ? 25.572 -8.688 -33.631 1.00 71.12 151 PRO A CA 1
ATOM 1163 C C . PRO A 1 151 ? 26.213 -9.708 -34.590 1.00 71.12 151 PRO A C 1
ATOM 1165 O O . PRO A 1 151 ? 27.117 -10.433 -34.185 1.00 71.12 151 PRO A O 1
ATOM 1168 N N . PHE A 1 152 ? 25.762 -9.787 -35.847 1.00 60.56 152 PHE A N 1
ATOM 1169 C CA . PHE A 1 152 ? 26.233 -10.761 -36.830 1.00 60.56 152 PHE A CA 1
ATOM 1170 C C . PHE A 1 152 ? 26.938 -10.056 -37.990 1.00 60.56 152 PHE A C 1
ATOM 1172 O O . PHE A 1 152 ? 26.406 -9.104 -38.558 1.00 60.56 152 PHE A O 1
ATOM 1179 N N . SER A 1 153 ? 28.108 -10.554 -38.399 1.00 56.25 153 SER A N 1
ATOM 1180 C CA . SER A 1 153 ? 28.674 -10.189 -39.696 1.00 56.25 153 SER A CA 1
ATOM 1181 C C . SER A 1 153 ? 27.741 -10.723 -40.783 1.00 56.25 153 SER A C 1
ATOM 1183 O O . SER A 1 153 ? 27.532 -11.929 -40.895 1.00 56.25 153 SER A O 1
ATOM 1185 N N . LEU A 1 154 ? 27.128 -9.838 -41.570 1.00 54.44 154 LEU A N 1
ATOM 1186 C CA . LEU A 1 154 ? 26.359 -10.270 -42.735 1.00 54.44 154 LEU A CA 1
ATOM 1187 C C . LEU A 1 154 ? 27.319 -11.013 -43.681 1.00 54.44 154 LEU A C 1
ATOM 1189 O O . LEU A 1 154 ? 28.287 -10.403 -44.147 1.00 54.44 154 LEU A O 1
ATOM 1193 N N . PRO A 1 155 ? 27.118 -12.315 -43.957 1.00 48.97 155 PRO A N 1
ATOM 1194 C CA . PRO A 1 155 ? 27.975 -13.026 -44.887 1.00 48.97 155 PRO A CA 1
ATOM 1195 C C . PRO A 1 155 ? 27.823 -12.398 -46.274 1.00 48.97 155 PRO A C 1
ATOM 1197 O O . PRO A 1 155 ? 26.717 -12.253 -46.790 1.00 48.97 155 PRO A O 1
ATOM 1200 N N . CYS A 1 156 ? 28.954 -12.050 -46.889 1.00 49.25 156 CYS A N 1
ATOM 1201 C CA . CYS A 1 156 ? 29.079 -11.438 -48.219 1.00 49.25 156 CYS A CA 1
ATOM 1202 C C . CYS A 1 156 ? 28.487 -12.272 -49.387 1.00 49.25 156 CYS A C 1
ATOM 1204 O O . CYS A 1 156 ? 28.745 -11.968 -50.547 1.00 49.25 156 CYS A O 1
ATOM 1206 N N . SER A 1 157 ? 27.740 -13.351 -49.133 1.00 42.84 157 SER A N 1
ATOM 1207 C CA . SER A 1 157 ? 27.470 -14.415 -50.108 1.00 42.84 157 SER A CA 1
ATOM 1208 C C . SER A 1 157 ? 26.166 -14.296 -50.902 1.00 42.84 157 SER A C 1
ATOM 1210 O O . SER A 1 157 ? 25.864 -15.197 -51.682 1.00 42.84 157 SER A O 1
ATOM 1212 N N . ARG A 1 158 ? 25.416 -13.191 -50.802 1.00 44.19 158 ARG A N 1
ATOM 1213 C CA . ARG A 1 158 ? 24.378 -12.855 -51.798 1.00 44.19 158 ARG A CA 1
ATOM 1214 C C . ARG A 1 158 ? 24.397 -11.374 -52.154 1.00 44.19 158 ARG A C 1
ATOM 1216 O O . ARG A 1 158 ? 23.469 -10.638 -51.857 1.00 44.19 158 ARG A O 1
ATOM 1223 N N . ILE A 1 159 ? 25.485 -10.972 -52.803 1.00 42.31 159 ILE A N 1
ATOM 1224 C CA . ILE A 1 159 ? 25.543 -9.765 -53.626 1.00 42.31 159 ILE A CA 1
ATOM 1225 C C . ILE A 1 159 ? 25.303 -10.239 -55.066 1.00 42.31 159 ILE A C 1
ATOM 1227 O O . ILE A 1 159 ? 26.124 -10.982 -55.608 1.00 42.31 159 ILE A O 1
ATOM 1231 N N . LYS A 1 160 ? 24.163 -9.877 -55.654 1.00 38.62 160 LYS A N 1
ATOM 1232 C CA . LYS A 1 160 ? 24.025 -9.751 -57.108 1.00 38.62 160 LYS A CA 1
ATOM 1233 C C . LYS A 1 160 ? 23.876 -8.274 -57.424 1.00 38.62 160 LYS A C 1
ATOM 1235 O O . LYS A 1 160 ? 23.200 -7.594 -56.623 1.00 38.62 160 LYS A O 1
#

Foldseek 3Di:
DALQFPDPVLRQARWDKDAAQDDPDQKWFKKKWKFKQFPPRDTDQIDIDTDIHGHRDIDTGRHSDGNCVLVVPPSRRQPVNHTDMDMDMDTDDDDDPPDDPCPPDPDPDDDDCVVVVQVCCQVVLPPFPDWDQDPNDTGGDHQVVCVVPDPDNDPPPDDD

Organism: Haemaphysalis longicornis (NCBI:txid44386)

pLDDT: mean 86.42, std 14.03, range [38.62, 97.62]

Secondary structure (DSSP, 8-state):
-BTT-SSGGGTTEEEEEEE----SSS-EEEEEEEEEE-GGG-EEEEEEEEEEE-TT-EEEEEEEEEHHHHHSS-TTSSGGG--EEEEEEEE-------SPP-------PPP--HHHHHHHHHHHTTT--EEEEETTEEEEE-HHHHHHH-SS---TT---

InterPro domains:
  IPR000210 BTB/POZ domain [PF00651] (120-152)
  IPR000210 BTB/POZ domain [PS50097] (128-152)
  IPR002083 MATH/TRAF domain [PF22486] (1-78)
  IPR002083 MATH/TRAF domain [PS50144] (1-89)
  IPR008974 TRAF-like [G3DSA:2.60.210.10] (1-92)
  IPR011333 SKP1/BTB/POZ domain superfamily [G3DSA:3.30.710.10] (96-153)
  IPR011333 SKP1/BTB/POZ domain superfamily [SSF54695] (103-152)
  IPR045005 BTB/POZ and MATH domain-containing protein 1-6 [PTHR26379] (2-152)

Sequence (160 aa):
MYPKGEAQDSKDFVSLYLVLVGSDKDDVPSEFKCVVLGEAGRKTNVLEANCRFVPGGAFGWDKFIQRERILDGNDSLTPHGKLTRFCKVLAFVDSVSTSPPNVAIAVNVPQCHLSEDFGHLLASRRFSDVILTVEGKDIHAHKNILSARTPFSLPCSRIK